Protein AF-0000000078142922 (afdb_homodimer)

Structure (mmCIF, N/CA/C/O backbone):
data_AF-0000000078142922-model_v1
#
loop_
_entity.id
_entity.type
_entity.pdbx_description
1 polymer 'Adp-ribosylation factor-like protein 2'
#
loop_
_atom_site.group_PDB
_atom_site.id
_atom_site.type_symbol
_atom_site.label_atom_id
_atom_site.label_alt_id
_atom_site.label_comp_id
_atom_site.label_asym_id
_atom_site.label_entity_id
_atom_site.label_seq_id
_ato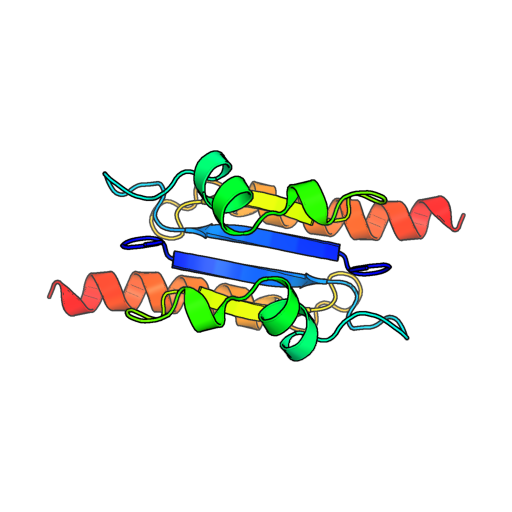m_site.pdbx_PDB_ins_code
_atom_site.Cartn_x
_atom_site.Cartn_y
_atom_site.Cartn_z
_atom_site.occupancy
_atom_site.B_iso_or_equiv
_atom_site.auth_seq_id
_atom_site.auth_comp_id
_atom_site.auth_asym_id
_atom_site.auth_atom_id
_atom_site.pdbx_PDB_model_num
ATOM 1 N N . ARG A 1 1 ? -10.93 4.707 14.461 1 36.47 1 ARG A N 1
ATOM 2 C CA . ARG A 1 1 ? -11.055 5.656 13.359 1 36.47 1 ARG A CA 1
ATOM 3 C C . ARG A 1 1 ? -9.703 5.895 12.695 1 36.47 1 ARG A C 1
ATOM 5 O O . ARG A 1 1 ? -8.703 6.164 13.375 1 36.47 1 ARG A O 1
ATOM 12 N N . LEU A 1 2 ? -9.312 5.273 11.586 1 46.19 2 LEU A N 1
ATOM 13 C CA . LEU A 1 2 ? -8 5.613 11.047 1 46.19 2 LEU A CA 1
ATOM 14 C C . LEU A 1 2 ? -7.879 7.121 10.828 1 46.19 2 LEU A C 1
ATOM 16 O O . LEU A 1 2 ? -7.988 7.602 9.695 1 46.19 2 LEU A O 1
ATOM 20 N N . SER A 1 3 ? -8.391 7.906 11.703 1 52.81 3 SER A N 1
ATOM 21 C CA . SER A 1 3 ? -8.188 9.352 11.688 1 52.81 3 SER A CA 1
ATOM 22 C C . SER A 1 3 ? -6.707 9.703 11.672 1 52.81 3 SER A C 1
ATOM 24 O O . SER A 1 3 ? -5.922 9.133 12.43 1 52.81 3 SER A O 1
ATOM 26 N N . GLY A 1 4 ? -6.352 10.102 10.445 1 62.03 4 GLY A N 1
ATOM 27 C CA . GLY A 1 4 ? -4.996 10.617 10.406 1 62.03 4 GLY A CA 1
ATOM 28 C C . GLY A 1 4 ? -4.031 9.711 9.656 1 62.03 4 GLY A C 1
ATOM 29 O O . GLY A 1 4 ? -2.812 9.867 9.773 1 62.03 4 GLY A O 1
ATOM 30 N N . ALA A 1 5 ? -4.684 8.586 9.234 1 71 5 ALA A N 1
ATOM 31 C CA . ALA A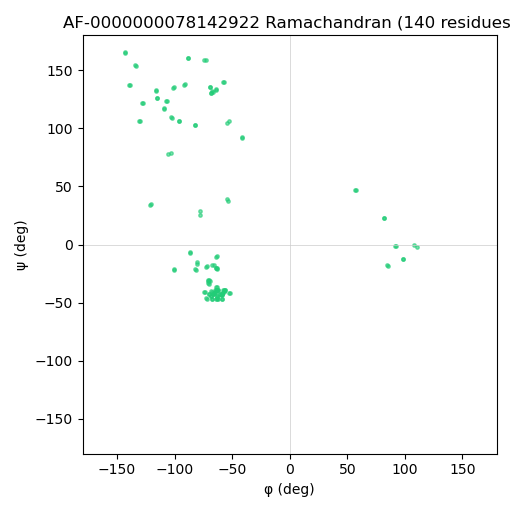 1 5 ? -3.734 7.766 8.492 1 71 5 ALA A CA 1
ATOM 32 C C . ALA A 1 5 ? -3.926 7.934 6.988 1 71 5 ALA A C 1
ATOM 34 O O . ALA A 1 5 ? -5.039 8.172 6.52 1 71 5 ALA A O 1
ATOM 35 N N . SER A 1 6 ? -2.98 8.078 6.273 1 86.12 6 SER A N 1
ATOM 36 C CA . SER A 1 6 ? -2.941 8.016 4.816 1 86.12 6 SER A CA 1
ATOM 37 C C . SER A 1 6 ? -2.363 6.691 4.332 1 86.12 6 SER A C 1
ATOM 39 O O . SER A 1 6 ? -1.188 6.398 4.559 1 86.12 6 SER A O 1
ATOM 41 N N . LEU A 1 7 ? -3.291 5.805 3.721 1 92.56 7 LEU A N 1
ATOM 42 C CA . LEU A 1 7 ? -2.898 4.441 3.387 1 92.56 7 LEU A CA 1
ATOM 43 C C . LEU A 1 7 ? -2.918 4.227 1.877 1 92.56 7 LEU A C 1
ATOM 45 O O . LEU A 1 7 ? -3.904 4.547 1.212 1 92.56 7 LEU A O 1
ATOM 49 N N . LEU A 1 8 ? -1.796 3.768 1.354 1 95 8 LEU A N 1
ATOM 50 C CA . LEU A 1 8 ? -1.76 3.264 -0.015 1 95 8 LEU A CA 1
ATOM 51 C C . LEU A 1 8 ? -1.652 1.743 -0.032 1 95 8 LEU A C 1
ATOM 53 O O . LEU A 1 8 ? -0.751 1.173 0.587 1 95 8 LEU A O 1
ATOM 57 N N . ILE A 1 9 ? -2.582 1.135 -0.679 1 95.12 9 ILE A N 1
ATOM 58 C CA . ILE A 1 9 ? -2.559 -0.317 -0.822 1 95.12 9 ILE A CA 1
ATOM 59 C C . ILE A 1 9 ? -2.244 -0.688 -2.27 1 95.12 9 ILE A C 1
ATOM 61 O O . ILE A 1 9 ? -2.967 -0.295 -3.189 1 95.12 9 ILE A O 1
ATOM 65 N N . LEU A 1 10 ? -1.128 -1.343 -2.438 1 95.88 10 LEU A N 1
ATOM 66 C CA . LEU A 1 10 ? -0.763 -1.886 -3.74 1 95.88 10 LEU A CA 1
ATOM 67 C C . LEU A 1 10 ? -1.164 -3.354 -3.85 1 95.88 10 LEU A C 1
ATOM 69 O O . LEU A 1 10 ? -0.599 -4.207 -3.166 1 95.88 10 LEU A O 1
ATOM 73 N N . ALA A 1 11 ? -2.199 -3.576 -4.609 1 94.38 11 ALA A N 1
ATOM 74 C CA . ALA A 1 11 ? -2.604 -4.941 -4.93 1 94.38 11 ALA A CA 1
ATOM 75 C C . ALA A 1 11 ? -1.772 -5.5 -6.082 1 94.38 11 ALA A C 1
ATOM 77 O O . ALA A 1 11 ? -2.051 -5.223 -7.25 1 94.38 11 ALA A O 1
ATOM 78 N N . ASN A 1 12 ? -0.806 -6.359 -5.664 1 91.81 12 ASN A N 1
ATOM 79 C CA . ASN A 1 12 ? 0.178 -6.84 -6.625 1 91.81 12 ASN A CA 1
ATOM 80 C C . ASN A 1 12 ? -0.302 -8.102 -7.336 1 91.81 12 ASN A C 1
ATOM 82 O O . ASN A 1 12 ? -1.332 -8.672 -6.969 1 91.81 12 ASN A O 1
ATOM 86 N N . LYS A 1 13 ? 0.23 -8.445 -8.453 1 89.81 13 LYS A N 1
ATOM 87 C CA . LYS A 1 13 ? 0.029 -9.656 -9.242 1 89.81 13 LYS A CA 1
ATOM 88 C C . LYS A 1 13 ? -1.227 -9.555 -10.102 1 89.81 13 LYS A C 1
ATOM 90 O O . LYS A 1 13 ? -1.825 -10.57 -10.461 1 89.81 13 LYS A O 1
ATOM 95 N N . GLN A 1 14 ? -1.592 -8.305 -10.344 1 92 14 GLN A N 1
ATOM 96 C CA . GLN A 1 14 ? -2.799 -8.109 -11.141 1 92 14 GLN A CA 1
ATOM 97 C C . GLN A 1 14 ? -2.625 -8.664 -12.555 1 92 14 GLN A C 1
ATOM 99 O O . GLN A 1 14 ? -3.6 -8.812 -13.289 1 92 14 GLN A O 1
ATOM 104 N N . ASP A 1 15 ? -1.403 -9.023 -12.891 1 89.38 15 ASP A N 1
ATOM 105 C CA . ASP A 1 15 ? -1.111 -9.625 -14.188 1 89.38 15 ASP A CA 1
ATOM 106 C C . ASP A 1 15 ? -1.458 -11.109 -14.188 1 89.38 15 ASP A C 1
ATOM 108 O O . ASP A 1 15 ? -1.525 -11.734 -15.25 1 89.38 15 ASP A O 1
ATOM 112 N N . ILE A 1 16 ? -1.624 -11.68 -13.016 1 86.44 16 ILE A N 1
ATOM 113 C CA . ILE A 1 16 ? -1.899 -13.102 -12.867 1 86.44 16 ILE A CA 1
ATOM 114 C C . ILE A 1 16 ? -3.408 -13.336 -12.859 1 86.44 16 ILE A C 1
ATOM 116 O O . ILE A 1 16 ? -4.152 -12.609 -12.203 1 86.44 16 ILE A O 1
ATOM 120 N N . LYS A 1 17 ? -3.732 -14.383 -13.562 1 87.56 17 LYS A N 1
ATOM 121 C CA . LYS A 1 17 ? -5.145 -14.75 -13.586 1 87.56 17 LYS A CA 1
ATOM 122 C C . LYS A 1 17 ? -5.609 -15.227 -12.211 1 87.56 17 LYS A C 1
ATOM 124 O O . LYS A 1 17 ? -4.926 -16.016 -11.562 1 87.56 17 LYS A O 1
ATOM 129 N N . GLY A 1 18 ? -6.754 -14.672 -11.797 1 85 18 GLY A N 1
ATOM 130 C CA . GLY A 1 18 ? -7.312 -15.133 -10.539 1 85 18 GLY A CA 1
ATOM 131 C C . GLY A 1 18 ? -6.98 -14.219 -9.375 1 85 18 GLY A C 1
ATOM 132 O O . GLY A 1 18 ? -7.465 -14.422 -8.258 1 85 18 GLY A O 1
ATOM 133 N N . ALA A 1 19 ? -6.062 -13.328 -9.602 1 86.69 19 ALA A N 1
ATOM 134 C CA . ALA A 1 19 ? -5.754 -12.367 -8.547 1 86.69 19 ALA A CA 1
ATOM 135 C C . ALA A 1 19 ? -6.996 -11.578 -8.141 1 86.69 19 ALA A C 1
ATOM 137 O O . ALA A 1 19 ? -7.812 -11.211 -8.984 1 86.69 19 ALA A O 1
ATOM 138 N N . LEU A 1 20 ? -7.152 -11.336 -6.805 1 87.56 20 LEU A N 1
ATOM 139 C CA . LEU A 1 20 ? -8.25 -10.492 -6.344 1 87.56 20 LEU A CA 1
ATOM 140 C C . LEU A 1 20 ? -8.102 -9.062 -6.867 1 87.56 20 LEU A C 1
ATOM 142 O O . LEU A 1 20 ? -7.012 -8.484 -6.801 1 87.56 20 LEU A O 1
ATOM 146 N N . THR A 1 21 ? -9.188 -8.562 -7.367 1 91.5 21 THR A N 1
ATOM 147 C CA . THR A 1 21 ? -9.18 -7.203 -7.891 1 91.5 21 THR A CA 1
ATOM 148 C C . THR A 1 21 ? -9.125 -6.188 -6.754 1 91.5 21 THR A C 1
ATOM 150 O O . THR A 1 21 ? -9.445 -6.512 -5.609 1 91.5 21 THR A O 1
ATOM 153 N N . PRO A 1 22 ? -8.672 -4.969 -7.129 1 92.94 22 PRO A N 1
ATOM 154 C CA . PRO A 1 22 ? -8.695 -3.918 -6.105 1 92.94 22 PRO A CA 1
ATOM 155 C C . PRO A 1 22 ? -10.062 -3.76 -5.453 1 92.94 22 PRO A C 1
ATOM 157 O O . PRO A 1 22 ? -10.156 -3.547 -4.238 1 92.94 22 PRO A O 1
ATOM 160 N N . GLU A 1 23 ? -11.117 -3.807 -6.219 1 92.62 23 GLU A N 1
ATOM 161 C CA . GLU A 1 23 ? -12.469 -3.668 -5.688 1 92.62 23 GLU A CA 1
ATOM 162 C C . GLU A 1 23 ? -12.789 -4.773 -4.684 1 92.62 23 GLU A C 1
ATOM 164 O O . GLU A 1 23 ? -13.383 -4.52 -3.633 1 92.62 23 GLU A O 1
ATOM 169 N N . GLU A 1 24 ? -12.414 -6.02 -4.957 1 90.44 24 GLU A N 1
ATOM 170 C CA . GLU A 1 24 ? -12.617 -7.164 -4.07 1 90.44 24 GLU A CA 1
ATOM 171 C C . GLU A 1 24 ? -11.812 -7.012 -2.783 1 90.44 24 GLU A C 1
ATOM 173 O O . GLU A 1 24 ? -12.312 -7.316 -1.696 1 90.44 24 GLU A O 1
ATOM 178 N N . ILE A 1 25 ? -10.602 -6.543 -2.932 1 90.38 25 ILE A N 1
ATOM 179 C CA . ILE A 1 25 ? -9.727 -6.359 -1.78 1 90.38 25 ILE A CA 1
ATOM 180 C C . ILE A 1 25 ? -10.289 -5.273 -0.868 1 90.38 25 ILE A C 1
ATOM 182 O O . ILE A 1 25 ? -10.289 -5.422 0.357 1 90.38 25 ILE A O 1
ATOM 186 N N . ALA A 1 26 ? -10.789 -4.16 -1.46 1 89.5 26 ALA A N 1
ATOM 187 C CA . ALA A 1 26 ? -11.391 -3.084 -0.678 1 89.5 26 ALA A CA 1
ATOM 188 C C . ALA A 1 26 ? -12.562 -3.604 0.156 1 89.5 26 ALA A C 1
ATOM 190 O O . ALA A 1 26 ? -12.75 -3.184 1.3 1 89.5 26 ALA A O 1
ATOM 191 N N . LYS A 1 27 ? -13.297 -4.465 -0.439 1 89.12 27 LYS A N 1
ATOM 192 C CA . LYS A 1 27 ? -14.445 -5.047 0.258 1 89.12 27 LYS A CA 1
ATOM 193 C C . LYS A 1 27 ? -13.992 -5.945 1.404 1 89.12 27 LYS A C 1
ATOM 195 O O . LYS A 1 27 ? -14.523 -5.859 2.514 1 89.12 27 LYS A O 1
ATOM 200 N N . VAL A 1 28 ? -12.969 -6.777 1.111 1 86.19 28 VAL A N 1
ATOM 201 C CA . VAL A 1 28 ? -12.453 -7.727 2.096 1 86.19 28 VAL A CA 1
ATOM 202 C C . VAL A 1 28 ? -11.867 -6.973 3.285 1 86.19 28 VAL A C 1
ATOM 204 O O . VAL A 1 28 ? -12.078 -7.359 4.438 1 86.19 28 VAL A O 1
ATOM 207 N N . LEU A 1 29 ? -11.227 -5.922 3.018 1 86.88 29 LEU A N 1
ATOM 208 C CA . LEU A 1 29 ? -10.57 -5.148 4.07 1 86.88 29 LEU A CA 1
ATOM 209 C C . LEU A 1 29 ? -11.539 -4.148 4.691 1 86.88 29 LEU A C 1
ATOM 211 O O . LEU A 1 29 ? -11.195 -3.471 5.664 1 86.88 29 LEU A O 1
ATOM 215 N N . ASN A 1 30 ? -12.664 -4.059 4.129 1 87.38 30 ASN A N 1
ATOM 216 C CA . ASN A 1 30 ? -13.688 -3.139 4.613 1 87.38 30 ASN A CA 1
ATOM 217 C C . ASN A 1 30 ? -13.18 -1.701 4.652 1 87.38 30 ASN A C 1
ATOM 219 O O . ASN A 1 30 ? -13.352 -1.004 5.652 1 87.38 30 ASN A O 1
ATOM 223 N N . LEU A 1 31 ? -12.562 -1.306 3.59 1 85.75 31 LEU A N 1
ATOM 224 C CA . LEU A 1 31 ? -11.93 0.009 3.545 1 85.75 31 LEU A CA 1
ATOM 225 C C . LEU A 1 31 ? -12.977 1.114 3.51 1 85.75 31 LEU A C 1
ATOM 227 O O . LEU A 1 31 ? -12.734 2.225 3.984 1 85.75 31 LEU A O 1
ATOM 231 N N . GLU A 1 32 ? -14.07 0.84 2.947 1 80.06 32 GLU A N 1
ATOM 232 C CA . GLU A 1 32 ? -15.141 1.831 2.863 1 80.06 32 GLU A CA 1
ATOM 233 C C . GLU A 1 32 ? -15.656 2.205 4.25 1 80.06 32 GLU A C 1
ATOM 235 O O . GLU A 1 32 ? -16.188 3.295 4.441 1 80.06 32 GLU A O 1
ATOM 240 N N . ALA A 1 33 ? -15.375 1.328 5.102 1 76 33 ALA A N 1
ATOM 241 C CA . ALA A 1 33 ? -15.828 1.583 6.465 1 76 33 ALA A CA 1
ATOM 242 C C . ALA A 1 33 ? -14.875 2.521 7.195 1 76 33 ALA A C 1
ATOM 244 O O . ALA A 1 33 ? -15.234 3.109 8.219 1 76 33 ALA A O 1
ATOM 245 N N . MET A 1 34 ? -13.695 2.549 6.703 1 69.81 34 MET A N 1
ATOM 246 C CA . MET A 1 34 ? -12.695 3.416 7.312 1 69.81 34 MET A CA 1
ATOM 247 C C . MET A 1 34 ? -12.984 4.883 7.012 1 69.81 34 MET A C 1
ATOM 249 O O . MET A 1 34 ? -12.562 5.77 7.754 1 69.81 34 MET A O 1
ATOM 253 N N . ASP A 1 35 ? -13.828 5.188 5.945 1 58.22 35 ASP A N 1
ATOM 254 C CA . ASP A 1 35 ? -13.82 6.383 5.105 1 58.22 35 ASP A CA 1
ATOM 255 C C . ASP A 1 35 ? -14.477 7.559 5.82 1 58.22 35 ASP A C 1
ATOM 257 O O . ASP A 1 35 ? -14.586 8.648 5.258 1 58.22 35 ASP A O 1
ATOM 261 N N . LYS A 1 36 ? -14.711 7.961 6.953 1 57.25 36 LYS A N 1
ATOM 262 C CA . LYS A 1 36 ? -15.312 9.273 6.727 1 57.25 36 LYS A CA 1
ATOM 263 C C . LYS A 1 36 ? -14.336 10.211 6.031 1 57.25 36 LYS A C 1
ATOM 265 O O . LYS A 1 36 ? -14.719 10.953 5.125 1 57.25 36 LYS A O 1
ATOM 270 N N . THR A 1 37 ? -13.102 10.281 6.48 1 60.62 37 THR A N 1
ATOM 271 C CA . THR A 1 37 ? -12.102 11.148 5.871 1 60.62 37 THR A CA 1
ATOM 272 C C . THR A 1 37 ? -11.141 10.336 5.004 1 60.62 37 THR A C 1
ATOM 274 O O . THR A 1 37 ? -10.492 9.406 5.492 1 60.62 37 THR A O 1
ATOM 277 N N . ARG A 1 38 ? -11.602 9.977 3.752 1 61.31 38 ARG A N 1
ATOM 278 C CA . ARG A 1 38 ? -10.984 9.109 2.752 1 61.31 38 ARG A CA 1
ATOM 279 C C . ARG A 1 38 ? -9.484 9.375 2.654 1 61.31 38 ARG A C 1
ATOM 281 O O . ARG A 1 38 ? -9.055 10.305 1.977 1 61.31 38 ARG A O 1
ATOM 288 N N . HIS A 1 39 ? -8.688 8.625 3.438 1 79.81 39 HIS A N 1
ATOM 289 C CA . HIS A 1 39 ? -7.246 8.805 3.35 1 79.81 39 HIS A CA 1
ATOM 290 C C . HIS A 1 39 ? -6.551 7.504 2.961 1 79.81 39 HIS A C 1
ATOM 292 O O . HIS A 1 39 ? -5.512 7.16 3.521 1 79.81 39 HIS A O 1
ATOM 298 N N . TRP A 1 40 ? -7.367 6.789 2.111 1 88.5 40 TRP A N 1
ATOM 299 C CA . TRP A 1 40 ? -6.723 5.594 1.582 1 88.5 40 TRP A CA 1
ATOM 300 C C . TRP A 1 40 ? -6.945 5.477 0.077 1 88.5 40 TRP A C 1
ATOM 302 O O . TRP A 1 40 ? -7.875 6.074 -0.469 1 88.5 40 TRP A O 1
ATOM 312 N N . GLN A 1 41 ? -6.008 4.789 -0.58 1 92.31 41 GLN A N 1
ATOM 313 C CA . GLN A 1 41 ? -6.078 4.453 -1.998 1 92.31 41 GLN A CA 1
ATOM 314 C C . GLN A 1 41 ? -5.598 3.029 -2.254 1 92.31 41 GLN A C 1
ATOM 316 O O . GLN A 1 41 ? -4.594 2.596 -1.684 1 92.31 41 GLN A O 1
ATOM 321 N N . ILE A 1 42 ? -6.363 2.369 -3.104 1 94.19 42 ILE A N 1
ATOM 322 C CA . ILE A 1 42 ? -5.906 1.053 -3.537 1 94.19 42 ILE A CA 1
ATOM 323 C C . ILE A 1 42 ? -5.637 1.07 -5.039 1 94.19 42 ILE A C 1
ATOM 325 O O . ILE A 1 42 ? -6.422 1.617 -5.812 1 94.19 42 ILE A O 1
ATOM 329 N N . VAL A 1 43 ? -4.508 0.559 -5.398 1 95.62 43 VAL A N 1
ATOM 330 C CA . VAL A 1 43 ? -4.102 0.509 -6.801 1 95.62 43 VAL A CA 1
ATOM 331 C C . VAL A 1 43 ? -3.705 -0.918 -7.172 1 95.62 43 VAL A C 1
ATOM 333 O O . VAL A 1 43 ? -2.891 -1.541 -6.488 1 95.62 43 VAL A O 1
ATOM 336 N N . GLY A 1 44 ? -4.387 -1.432 -8.164 1 95.25 44 GLY A N 1
ATOM 337 C CA . GLY A 1 44 ? -3.9 -2.676 -8.742 1 95.25 44 GLY A CA 1
ATOM 338 C C . GLY A 1 44 ? -2.594 -2.514 -9.492 1 95.25 44 GLY A C 1
ATOM 339 O O . GLY A 1 44 ? -2.447 -1.596 -10.305 1 95.25 44 GLY A O 1
ATOM 340 N N . CYS A 1 45 ? -1.633 -3.412 -9.172 1 94.94 45 CYS A N 1
ATOM 341 C CA . CYS A 1 45 ? -0.345 -3.291 -9.844 1 94.94 45 CYS A CA 1
ATOM 342 C C . CYS A 1 45 ? 0.252 -4.664 -10.133 1 94.94 45 CYS A C 1
ATOM 344 O O . CYS A 1 45 ? -0.27 -5.68 -9.672 1 94.94 45 CYS A O 1
ATOM 346 N N . SER A 1 46 ? 1.249 -4.613 -11 1 93.12 46 SER A N 1
ATOM 347 C CA . SER A 1 46 ? 2.113 -5.762 -11.25 1 93.12 46 SER A CA 1
ATOM 348 C C . SER A 1 46 ? 3.586 -5.371 -11.188 1 93.12 46 SER A C 1
ATOM 350 O O . SER A 1 46 ? 4.09 -4.668 -12.062 1 93.12 46 SER A O 1
ATOM 352 N N . ALA A 1 47 ? 4.219 -5.754 -10.172 1 89.94 47 ALA A N 1
ATOM 353 C CA . ALA A 1 47 ? 5.652 -5.488 -10.047 1 89.94 47 ALA A CA 1
ATOM 354 C C . ALA A 1 47 ? 6.438 -6.188 -11.148 1 89.94 47 ALA A C 1
ATOM 356 O O . ALA A 1 47 ? 7.562 -5.793 -11.461 1 89.94 47 ALA A O 1
ATOM 357 N N . TYR A 1 48 ? 5.777 -7.227 -11.695 1 88.75 48 TYR A N 1
ATOM 358 C CA . TYR A 1 48 ? 6.406 -7.965 -12.789 1 88.75 48 TYR A CA 1
ATOM 359 C C . TYR A 1 48 ? 6.387 -7.156 -14.078 1 88.75 48 TYR A C 1
ATOM 361 O O . TYR A 1 48 ? 7.41 -7.031 -14.75 1 88.75 48 TYR A O 1
ATOM 369 N N . THR A 1 49 ? 5.324 -6.453 -14.43 1 92.06 49 THR A N 1
ATOM 370 C CA . THR A 1 49 ? 5.184 -5.688 -15.664 1 92.06 49 THR A CA 1
ATOM 371 C C . THR A 1 49 ? 5.434 -4.203 -15.406 1 92.06 49 THR A C 1
ATOM 373 O O . THR A 1 49 ? 5.672 -3.439 -16.344 1 92.06 49 THR A O 1
ATOM 376 N N . GLY A 1 50 ? 5.285 -3.801 -14.141 1 89.81 50 GLY A N 1
ATOM 377 C CA . GLY A 1 50 ? 5.438 -2.398 -13.797 1 89.81 50 GLY A CA 1
ATOM 378 C C . GLY A 1 50 ? 4.137 -1.623 -13.836 1 89.81 50 GLY A C 1
ATOM 379 O O . GLY A 1 50 ? 4.105 -0.43 -13.531 1 89.81 50 GLY A O 1
ATOM 380 N N . GLU A 1 51 ? 3.146 -2.297 -14.172 1 92.62 51 GLU A N 1
ATOM 381 C CA . GLU A 1 51 ? 1.853 -1.632 -14.289 1 92.62 51 GLU A CA 1
ATOM 382 C C . GLU A 1 51 ? 1.319 -1.21 -12.93 1 92.62 51 GLU A C 1
ATOM 384 O O . GLU A 1 51 ? 1.412 -1.967 -11.961 1 92.62 51 GLU A O 1
ATOM 389 N N . GLY A 1 52 ? 0.795 0.048 -12.875 1 94.62 52 GLY A N 1
ATOM 390 C CA . GLY A 1 52 ? 0.064 0.514 -11.711 1 94.62 52 GLY A CA 1
ATOM 391 C C . GLY A 1 52 ? 0.965 1.067 -10.625 1 94.62 52 GLY A C 1
ATOM 392 O O . GLY A 1 52 ? 0.502 1.776 -9.727 1 94.62 52 GLY A O 1
ATOM 393 N N . LEU A 1 53 ? 2.271 0.756 -10.617 1 91.56 53 LEU A N 1
ATOM 394 C CA . LEU A 1 53 ? 3.188 1.176 -9.562 1 91.56 53 LEU A CA 1
ATOM 395 C C . LEU A 1 53 ? 3.354 2.691 -9.562 1 91.56 53 LEU A C 1
ATOM 397 O O . LEU A 1 53 ? 3.311 3.322 -8.5 1 91.56 53 LEU A O 1
ATOM 401 N N . LEU A 1 54 ? 3.467 3.197 -10.75 1 92.06 54 LEU A N 1
ATOM 402 C CA . LEU A 1 54 ? 3.627 4.641 -10.875 1 92.06 54 LEU A CA 1
ATOM 403 C C . LEU A 1 54 ? 2.381 5.371 -10.383 1 92.06 54 LEU A C 1
ATOM 405 O O . LEU A 1 54 ? 2.482 6.418 -9.742 1 92.06 54 LEU A O 1
ATOM 409 N N . GLU A 1 55 ? 1.287 4.863 -10.664 1 94.75 55 GLU A N 1
ATOM 410 C CA . GLU A 1 55 ? 0.032 5.445 -10.203 1 94.75 55 GLU A CA 1
ATOM 411 C C . GLU A 1 55 ? -0.017 5.516 -8.68 1 94.75 55 GLU A C 1
ATOM 413 O O . GLU A 1 55 ? -0.394 6.543 -8.109 1 94.75 55 GLU A O 1
ATOM 418 N N . GLY A 1 56 ? 0.338 4.465 -7.988 1 93.81 56 GLY A N 1
ATOM 419 C CA . GLY A 1 56 ? 0.405 4.469 -6.535 1 93.81 56 GLY A CA 1
ATOM 420 C C . GLY A 1 56 ? 1.336 5.531 -5.984 1 93.81 56 GLY A C 1
ATOM 421 O O . GLY A 1 56 ? 0.979 6.254 -5.051 1 93.81 56 GLY A O 1
ATOM 422 N N . PHE A 1 57 ? 2.424 5.676 -6.645 1 89.12 57 PHE A N 1
ATOM 423 C CA . PHE A 1 57 ? 3.398 6.664 -6.195 1 89.12 57 PHE A CA 1
ATOM 424 C C . PHE A 1 57 ? 2.877 8.078 -6.422 1 89.12 57 PHE A C 1
ATOM 426 O O . PHE A 1 57 ? 3.1 8.969 -5.594 1 89.12 57 PHE A O 1
ATOM 433 N N . ASP A 1 58 ? 2.312 8.234 -7.531 1 92.88 58 ASP A N 1
ATOM 434 C CA . ASP A 1 58 ? 1.721 9.539 -7.82 1 92.88 58 ASP A CA 1
ATOM 435 C C . ASP A 1 58 ? 0.708 9.93 -6.75 1 92.88 58 ASP A C 1
ATOM 437 O O . ASP A 1 58 ? 0.652 11.094 -6.336 1 92.88 58 ASP A O 1
ATOM 441 N N . TRP A 1 59 ? -0.006 9.016 -6.324 1 93.19 59 TRP A N 1
ATOM 442 C CA . TRP A 1 59 ? -0.998 9.289 -5.289 1 93.19 59 TRP A CA 1
ATOM 443 C C . TRP A 1 59 ? -0.326 9.758 -4 1 93.19 59 TRP A C 1
ATOM 445 O O . TRP A 1 59 ? -0.781 10.711 -3.365 1 93.19 59 TRP A O 1
ATOM 455 N N . LEU A 1 60 ? 0.764 9.062 -3.602 1 90.25 60 LEU A N 1
ATOM 456 C CA . LEU A 1 60 ? 1.484 9.438 -2.389 1 90.25 60 LEU A CA 1
ATOM 457 C C . LEU A 1 60 ? 1.999 10.867 -2.479 1 90.25 60 LEU A C 1
ATOM 459 O O . LEU A 1 60 ? 1.911 11.625 -1.511 1 90.25 60 LEU A O 1
ATOM 463 N N . VAL A 1 61 ? 2.508 11.156 -3.623 1 87.88 61 VAL A N 1
ATOM 464 C CA . VAL A 1 61 ? 3.059 12.492 -3.848 1 87.88 61 VAL A CA 1
ATOM 465 C C . VAL A 1 61 ? 1.948 13.539 -3.742 1 87.88 61 VAL A C 1
ATOM 467 O O . VAL A 1 61 ? 2.129 14.586 -3.119 1 87.88 61 VAL A O 1
ATOM 470 N N . GLN A 1 62 ? 0.883 13.266 -4.375 1 90.81 62 GLN A N 1
ATOM 471 C CA . GLN A 1 62 ? -0.241 14.195 -4.332 1 90.81 62 GLN A CA 1
ATOM 472 C C . GLN A 1 62 ? -0.771 14.352 -2.91 1 90.81 62 GLN A C 1
ATOM 474 O O . GLN A 1 62 ? -1.171 15.453 -2.51 1 90.81 62 GLN A O 1
ATOM 479 N N . ASP A 1 63 ? -0.809 13.273 -2.201 1 86.94 63 ASP A N 1
ATOM 480 C CA . ASP A 1 63 ? -1.247 13.305 -0.809 1 86.94 63 ASP A CA 1
ATOM 481 C C . ASP A 1 63 ? -0.372 14.242 0.018 1 86.94 63 ASP A C 1
ATOM 483 O O . ASP A 1 63 ? -0.88 15.016 0.834 1 86.94 63 ASP A O 1
ATOM 487 N N . VAL A 1 64 ? 0.898 14.234 -0.149 1 84.38 64 VAL A N 1
ATOM 488 C CA . VAL A 1 64 ? 1.85 15.102 0.54 1 84.38 64 VAL A CA 1
ATOM 489 C C . VAL A 1 64 ? 1.654 16.547 0.086 1 84.38 64 VAL A C 1
ATOM 491 O O . VAL A 1 64 ? 1.607 17.453 0.911 1 84.38 64 VAL A O 1
ATOM 494 N N . ALA A 1 65 ? 1.561 16.656 -1.235 1 85 65 ALA A N 1
ATOM 495 C CA . ALA A 1 65 ? 1.401 17.984 -1.805 1 85 65 ALA A CA 1
ATOM 496 C C . ALA A 1 65 ? 0.143 18.656 -1.271 1 85 65 ALA A C 1
ATOM 498 O O . ALA A 1 65 ? 0.161 19.859 -0.946 1 85 65 ALA A O 1
ATOM 499 N N . SER A 1 66 ? -0.87 17.906 -1.215 1 83.69 66 SER A N 1
ATOM 500 C CA . SER A 1 66 ? -2.145 18.438 -0.752 1 83.69 66 SER A CA 1
ATOM 501 C C . SER A 1 66 ? -2.057 18.891 0.701 1 83.69 66 SER A C 1
ATOM 503 O O . SER A 1 66 ? -2.686 19.875 1.086 1 83.69 66 SER A O 1
ATOM 505 N N . ARG A 1 67 ? -1.388 18.25 1.444 1 76.88 67 ARG A N 1
ATOM 506 C CA 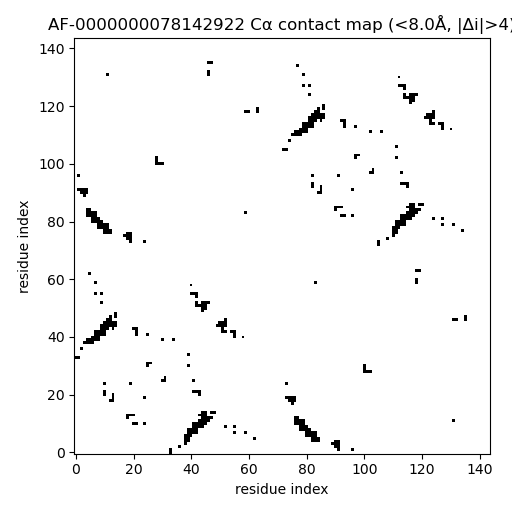. ARG A 1 67 ? -1.186 18.609 2.846 1 76.88 67 ARG A CA 1
ATOM 507 C C . ARG A 1 67 ? -0.367 19.891 2.977 1 76.88 67 ARG A C 1
ATOM 509 O O . ARG A 1 67 ? -0.631 20.703 3.854 1 76.88 67 ARG A O 1
ATOM 516 N N . ILE A 1 68 ? 0.674 19.953 2.07 1 75.44 68 ILE A N 1
ATOM 517 C CA . ILE A 1 68 ? 1.554 21.109 2.119 1 75.44 68 ILE A CA 1
ATOM 518 C C . ILE A 1 68 ? 0.817 22.344 1.59 1 75.44 68 ILE A C 1
ATOM 520 O O . ILE A 1 68 ? 0.951 23.438 2.139 1 75.44 68 ILE A O 1
ATOM 524 N N . TYR A 1 69 ? 0.187 22.125 0.472 1 71.19 69 TYR A N 1
ATOM 525 C CA . TYR A 1 69 ? -0.459 23.266 -0.162 1 71.19 69 TYR A CA 1
ATOM 526 C C . TYR A 1 69 ? -1.684 23.703 0.63 1 71.19 69 TYR A C 1
ATOM 528 O O . TYR A 1 69 ? -2.074 24.875 0.58 1 71.19 69 TYR A O 1
ATOM 536 N N . VAL A 1 70 ? -2.314 22.75 1.224 1 59.72 70 VAL A N 1
ATOM 537 C CA . VAL A 1 70 ? -3.438 23.203 2.043 1 59.72 70 VAL A CA 1
ATOM 538 C C . VAL A 1 70 ? -2.92 23.969 3.256 1 59.72 70 VAL A C 1
ATOM 540 O O . VAL A 1 70 ? -3.604 24.859 3.773 1 59.72 70 VAL A O 1
ATOM 543 N N . LEU A 1 71 ? -1.799 23.656 3.771 1 50.56 71 LEU A N 1
ATOM 544 C CA . LEU A 1 71 ? -1.242 24.438 4.863 1 50.56 71 LEU A CA 1
ATOM 545 C C . LEU A 1 7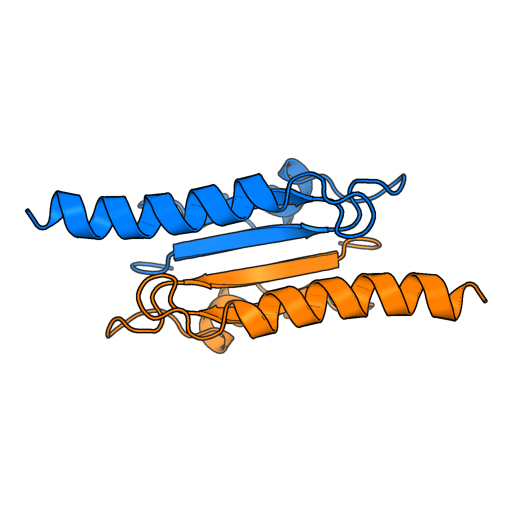1 ? -0.853 25.828 4.383 1 50.56 71 LEU A C 1
ATOM 547 O O . LEU A 1 71 ? -0.773 26.781 5.176 1 50.56 71 LEU A O 1
ATOM 551 N N . ASP A 1 72 ? -0.709 26.047 3.057 1 43.16 72 ASP A N 1
ATOM 552 C CA . ASP A 1 72 ? -0.539 27.453 2.686 1 43.16 72 ASP A CA 1
ATOM 553 C C . ASP A 1 72 ? -1.889 28.125 2.471 1 43.16 72 ASP A C 1
ATOM 555 O O . ASP A 1 72 ? -2.807 27.531 1.905 1 43.16 72 ASP A O 1
ATOM 559 N N . ARG B 1 1 ? -10.938 -15.695 0.95 1 36.16 1 ARG B N 1
ATOM 560 C CA . ARG B 1 1 ? -9.531 -16 1.174 1 36.16 1 ARG B CA 1
ATOM 561 C C . ARG B 1 1 ? -8.633 -15.18 0.26 1 36.16 1 ARG B C 1
ATOM 563 O O . ARG B 1 1 ? -8.875 -15.102 -0.947 1 36.16 1 ARG B O 1
ATOM 570 N N . LEU B 1 2 ? -8 -14.078 0.661 1 45.78 2 LEU B N 1
ATOM 571 C CA . LEU B 1 2 ? -7.156 -13.406 -0.321 1 45.78 2 LEU B CA 1
ATOM 572 C C . LEU B 1 2 ? -6.152 -14.375 -0.927 1 45.78 2 LEU B C 1
ATOM 574 O O . LEU B 1 2 ? -4.98 -14.383 -0.539 1 45.78 2 LEU B O 1
ATOM 578 N N . SER B 1 3 ? -6.508 -15.586 -1.163 1 52.78 3 SER B N 1
ATOM 579 C CA . SER B 1 3 ? -5.68 -16.531 -1.898 1 52.78 3 SER B CA 1
ATOM 580 C C . SER B 1 3 ? -5.238 -15.961 -3.24 1 52.78 3 SER B C 1
ATOM 582 O O . SER B 1 3 ? -6.043 -15.375 -3.967 1 52.78 3 SER B O 1
ATOM 584 N N . GLY B 1 4 ? -3.939 -15.617 -3.213 1 62 4 GLY B N 1
ATOM 585 C CA . GLY B 1 4 ? -3.41 -15.227 -4.512 1 62 4 GLY B CA 1
ATOM 586 C C . GLY B 1 4 ? -3.141 -13.742 -4.625 1 62 4 GLY B C 1
ATOM 587 O O . GLY B 1 4 ? -2.959 -13.219 -5.727 1 62 4 GLY B O 1
ATOM 588 N N . ALA B 1 5 ? -3.482 -13.102 -3.461 1 71.31 5 ALA B N 1
ATOM 589 C CA . ALA B 1 5 ? -3.172 -11.68 -3.604 1 71.31 5 ALA B CA 1
ATOM 590 C C . ALA B 1 5 ? -1.865 -11.336 -2.896 1 71.31 5 ALA B C 1
ATOM 592 O O . ALA B 1 5 ? -1.523 -11.938 -1.878 1 71.31 5 ALA B O 1
ATOM 593 N N . SER B 1 6 ? -1.047 -10.648 -3.436 1 86.19 6 SER B N 1
ATOM 594 C CA .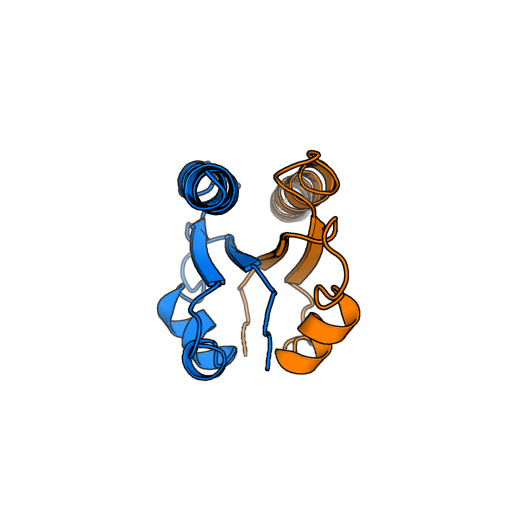 SER B 1 6 ? 0.133 -10.023 -2.848 1 86.19 6 SER B CA 1
ATOM 595 C C . SER B 1 6 ? -0.095 -8.539 -2.6 1 86.19 6 SER B C 1
ATOM 597 O O . SER B 1 6 ? -0.259 -7.762 -3.545 1 86.19 6 SER B O 1
ATOM 599 N N . LEU B 1 7 ? -0.218 -8.148 -1.244 1 92.5 7 LEU B N 1
ATOM 600 C CA . LEU B 1 7 ? -0.626 -6.793 -0.893 1 92.5 7 LEU B CA 1
ATOM 601 C C . LEU B 1 7 ? 0.493 -6.062 -0.159 1 92.5 7 LEU B C 1
ATOM 603 O O . LEU B 1 7 ? 1.062 -6.59 0.799 1 92.5 7 LEU B O 1
ATOM 607 N N . LEU B 1 8 ? 0.844 -4.906 -0.675 1 95.06 8 LEU B N 1
ATOM 608 C CA . LEU B 1 8 ? 1.7 -3.984 0.064 1 95.06 8 LEU B CA 1
ATOM 609 C C . LEU B 1 8 ? 0.901 -2.789 0.571 1 95.06 8 LEU B C 1
ATOM 611 O O . LEU B 1 8 ? 0.228 -2.111 -0.208 1 95.06 8 LEU B O 1
ATOM 615 N N . ILE B 1 9 ? 0.958 -2.602 1.847 1 95.12 9 ILE B N 1
ATOM 616 C CA . ILE B 1 9 ? 0.285 -1.455 2.449 1 95.12 9 ILE B CA 1
ATOM 617 C C . ILE B 1 9 ? 1.322 -0.448 2.939 1 95.12 9 ILE B C 1
ATOM 619 O O . ILE B 1 9 ? 2.174 -0.778 3.768 1 95.12 9 ILE B O 1
ATOM 623 N N . LEU B 1 10 ? 1.271 0.709 2.352 1 95.94 10 LEU B N 1
ATOM 624 C CA . LEU B 1 10 ?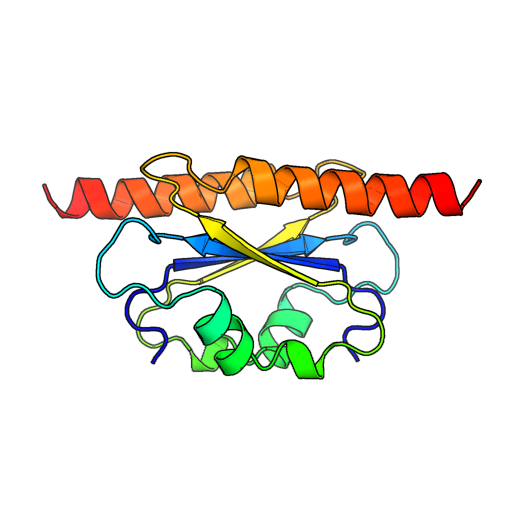 2.102 1.817 2.809 1 95.94 10 LEU B CA 1
ATOM 625 C C . LEU B 1 10 ? 1.324 2.727 3.754 1 95.94 10 LEU B C 1
ATOM 627 O O . LEU B 1 10 ? 0.379 3.4 3.336 1 95.94 10 LEU B O 1
ATOM 631 N N . ALA B 1 11 ? 1.669 2.617 5.004 1 94.5 11 ALA B N 1
ATOM 632 C CA . ALA B 1 11 ? 1.125 3.537 6 1 94.5 11 ALA B CA 1
ATOM 633 C C . ALA B 1 11 ? 1.898 4.852 6.012 1 94.5 11 ALA B C 1
ATOM 635 O O . ALA B 1 11 ? 2.965 4.945 6.625 1 94.5 11 ALA B O 1
ATOM 636 N N . ASN B 1 12 ? 1.239 5.855 5.375 1 91.94 12 ASN B N 1
ATOM 637 C CA . ASN B 1 12 ? 1.921 7.129 5.156 1 91.94 12 ASN B CA 1
ATOM 638 C C . ASN B 1 12 ? 1.735 8.07 6.34 1 91.94 12 ASN B C 1
ATOM 640 O O . ASN B 1 12 ? 0.969 7.781 7.262 1 91.94 12 ASN B O 1
ATOM 644 N N . LYS B 1 13 ? 2.533 9.055 6.5 1 89.94 13 LYS B N 1
ATOM 645 C CA . LYS B 1 13 ? 2.477 10.148 7.469 1 89.94 13 LYS B CA 1
ATOM 646 C C . LYS B 1 13 ? 3.051 9.719 8.812 1 89.94 13 LYS B C 1
ATOM 648 O O . LYS B 1 13 ? 2.699 10.281 9.852 1 89.94 13 LYS B O 1
ATOM 653 N N . GLN B 1 14 ? 3.895 8.695 8.734 1 92.19 14 GLN B N 1
ATOM 654 C CA . GLN B 1 14 ? 4.473 8.203 9.977 1 92.19 14 GLN B CA 1
ATOM 655 C C . GLN B 1 14 ? 5.352 9.266 10.633 1 92.19 14 GLN B C 1
ATOM 657 O O . GLN B 1 14 ? 5.738 9.125 11.797 1 92.19 14 GLN B O 1
ATOM 662 N N . ASP B 1 15 ? 5.629 10.336 9.906 1 89.5 15 ASP B N 1
ATOM 663 C CA . ASP B 1 15 ? 6.406 11.445 10.438 1 89.5 15 ASP B CA 1
ATOM 664 C C . ASP B 1 15 ? 5.539 12.359 11.297 1 89.5 15 ASP B C 1
ATOM 666 O O . ASP B 1 15 ? 6.055 13.203 12.031 1 89.5 15 ASP B O 1
ATOM 670 N N . ILE B 1 16 ? 4.223 12.219 11.18 1 86.62 16 ILE B N 1
ATOM 671 C CA . ILE B 1 16 ? 3.277 13.07 11.898 1 86.62 16 ILE B CA 1
ATOM 672 C C . ILE B 1 16 ? 2.906 12.422 13.227 1 86.62 16 ILE B C 1
ATOM 674 O O . ILE B 1 16 ? 2.648 11.211 13.281 1 86.62 16 ILE B O 1
ATOM 678 N N . LYS B 1 17 ? 2.881 13.305 14.18 1 87.56 17 LYS B N 1
ATOM 679 C CA . LYS B 1 17 ? 2.477 12.82 15.5 1 87.56 17 LYS B CA 1
ATOM 680 C C . LYS B 1 17 ? 1.015 12.391 15.5 1 87.56 17 LYS B C 1
ATOM 682 O O . LYS B 1 17 ? 0.151 13.094 14.969 1 87.56 17 LYS B O 1
ATOM 687 N N . GLY B 1 18 ? 0.782 11.18 16.047 1 85.06 18 GLY B N 1
ATOM 688 C CA . GLY B 1 18 ? -0.593 10.719 16.156 1 85.06 18 GLY B CA 1
ATOM 689 C C . GLY B 1 18 ? -0.997 9.766 15.039 1 85.06 18 GLY B C 1
ATOM 690 O O . GLY B 1 18 ? -2.1 9.219 15.055 1 85.06 18 GLY B O 1
ATOM 691 N N . ALA B 1 19 ? -0.178 9.703 14.039 1 86.69 19 ALA B N 1
ATOM 692 C CA . ALA B 1 19 ? -0.47 8.75 12.969 1 86.69 19 ALA B CA 1
ATOM 693 C C . ALA B 1 19 ? -0.572 7.332 13.516 1 86.69 19 ALA B C 1
ATOM 695 O O . ALA B 1 19 ? 0.192 6.945 14.406 1 86.69 19 ALA B O 1
ATOM 696 N N . LEU B 1 20 ? -1.563 6.559 12.984 1 87.62 20 LEU B N 1
ATOM 697 C CA . LEU B 1 20 ? -1.657 5.152 13.367 1 87.62 20 LEU B CA 1
ATOM 698 C C . LEU B 1 20 ? -0.422 4.383 12.914 1 87.62 20 LEU B C 1
ATOM 700 O O . LEU B 1 20 ? 0.015 4.52 11.766 1 87.62 20 LEU B O 1
ATOM 704 N N . THR B 1 21 ? 0.084 3.596 13.82 1 91.56 21 THR B N 1
ATOM 705 C CA . THR B 1 21 ? 1.261 2.795 13.5 1 91.56 21 THR B CA 1
ATOM 706 C C . THR B 1 21 ? 0.89 1.626 12.594 1 91.56 21 THR B C 1
ATOM 708 O O . THR B 1 21 ? -0.278 1.239 12.516 1 91.56 21 THR B O 1
ATOM 711 N N . PRO B 1 22 ? 1.939 1.117 11.898 1 92.94 22 PRO B N 1
ATOM 712 C CA . PRO B 1 22 ? 1.67 -0.071 11.094 1 92.94 22 PRO B CA 1
ATOM 713 C C . PRO B 1 22 ? 1.003 -1.19 11.883 1 92.94 22 PRO B C 1
ATOM 715 O O . PRO B 1 22 ? 0.11 -1.87 11.375 1 92.94 22 PRO B O 1
ATOM 718 N N . GLU B 1 23 ? 1.438 -1.428 13.094 1 92.69 23 GLU B N 1
ATOM 719 C CA . GLU B 1 23 ? 0.862 -2.475 13.938 1 92.69 23 GLU B CA 1
ATOM 720 C C . GLU B 1 23 ? -0.617 -2.215 14.211 1 92.69 23 GLU B C 1
ATOM 722 O O . GLU B 1 23 ? -1.434 -3.137 14.164 1 92.69 23 GLU B O 1
ATOM 727 N N . GLU B 1 24 ? -1.016 -0.971 14.508 1 90.44 24 GLU B N 1
ATOM 728 C CA . GLU B 1 24 ? -2.4 -0.58 14.75 1 90.44 24 GLU B CA 1
ATOM 729 C C . GLU B 1 24 ? -3.252 -0.753 13.492 1 90.44 24 GLU B C 1
ATOM 731 O O . GLU B 1 24 ? -4.387 -1.226 13.562 1 90.44 24 GLU B O 1
ATOM 736 N N . ILE B 1 25 ? -2.688 -0.389 12.375 1 90.31 25 ILE B N 1
ATOM 737 C CA . ILE B 1 25 ? -3.395 -0.493 11.102 1 90.31 25 ILE B CA 1
ATOM 738 C C . ILE B 1 25 ? -3.639 -1.963 10.766 1 90.31 25 ILE B C 1
ATOM 740 O O . ILE B 1 25 ? -4.727 -2.33 10.32 1 90.31 25 IL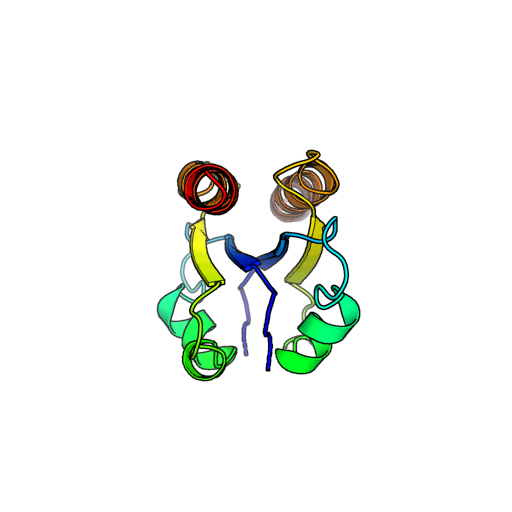E B O 1
ATOM 744 N N . ALA B 1 26 ? -2.607 -2.834 10.984 1 89.69 26 ALA B N 1
ATOM 745 C CA . ALA B 1 26 ? -2.76 -4.266 10.742 1 89.69 26 ALA B CA 1
ATOM 746 C C . ALA B 1 26 ? -3.914 -4.844 11.555 1 89.69 26 ALA B C 1
ATOM 748 O O . ALA B 1 26 ? -4.656 -5.703 11.07 1 89.69 26 ALA B O 1
ATOM 749 N N . LYS B 1 27 ? -4.016 -4.371 12.75 1 89.19 27 LYS B N 1
ATOM 750 C CA . LYS B 1 27 ? -5.09 -4.836 13.625 1 89.19 27 LYS B CA 1
ATOM 751 C C . LYS B 1 27 ? -6.449 -4.363 13.117 1 89.19 27 LYS B C 1
ATOM 753 O O . LYS B 1 27 ? -7.402 -5.148 13.062 1 89.19 27 LYS B O 1
ATOM 758 N N . VAL B 1 28 ? -6.508 -3.072 12.727 1 86.19 28 VAL B N 1
ATOM 759 C CA . VAL B 1 28 ? -7.754 -2.469 12.266 1 86.19 28 VAL B CA 1
ATOM 760 C C . VAL B 1 28 ? -8.227 -3.17 10.992 1 86.19 28 VAL B C 1
ATOM 762 O O . VAL B 1 28 ? -9.422 -3.441 10.836 1 86.19 28 VAL B O 1
ATOM 765 N N . LEU B 1 29 ? -7.332 -3.5 10.156 1 86.75 29 LEU B N 1
ATOM 766 C CA . LEU B 1 29 ? -7.672 -4.125 8.883 1 86.75 29 LEU B CA 1
ATOM 767 C C . LEU B 1 29 ? -7.793 -5.637 9.039 1 86.75 29 LEU B C 1
ATOM 769 O O . LEU B 1 29 ? -8.164 -6.332 8.094 1 86.75 29 LEU B O 1
ATOM 773 N N . ASN B 1 30 ? -7.449 -6.105 10.164 1 87.38 30 ASN B N 1
ATOM 774 C CA . ASN B 1 30 ? -7.512 -7.535 10.453 1 87.38 30 ASN B CA 1
ATOM 775 C C . ASN B 1 30 ? -6.676 -8.344 9.461 1 87.38 30 ASN B C 1
ATOM 777 O O . ASN B 1 30 ? -7.148 -9.344 8.922 1 87.38 30 ASN B O 1
ATOM 781 N N . LEU B 1 31 ? -5.484 -7.895 9.242 1 85.69 31 LEU B N 1
ATOM 782 C CA . LEU B 1 31 ? -4.629 -8.516 8.234 1 85.69 31 LEU B CA 1
ATOM 783 C C . LEU B 1 31 ? -4.168 -9.891 8.688 1 85.69 31 LEU B C 1
ATOM 785 O O . LEU B 1 31 ? -3.912 -10.773 7.859 1 85.69 31 LEU B O 1
ATOM 789 N N . GLU B 1 32 ? -4.031 -10.062 9.914 1 80.19 32 GLU B N 1
ATOM 790 C CA . GLU B 1 32 ? -3.598 -11.352 10.445 1 80.19 32 GLU B CA 1
ATOM 791 C C . GLU B 1 32 ? -4.621 -12.445 10.148 1 80.19 32 GLU B C 1
ATOM 793 O O . GLU B 1 32 ? -4.273 -13.633 10.086 1 80.19 32 GLU B O 1
ATOM 798 N N . ALA B 1 33 ? -5.746 -11.969 9.891 1 76.31 33 ALA B N 1
ATOM 799 C CA . ALA B 1 33 ? -6.801 -12.938 9.602 1 76.31 33 ALA B CA 1
ATOM 800 C C . ALA B 1 33 ? -6.742 -13.391 8.148 1 76.31 33 ALA B C 1
ATOM 802 O O . ALA B 1 33 ? -7.32 -14.422 7.785 1 76.31 33 ALA B O 1
ATOM 803 N N . MET B 1 34 ? -6.137 -12.594 7.383 1 70.19 34 MET B N 1
ATOM 804 C CA . MET B 1 34 ? -6.008 -12.922 5.969 1 70.19 34 MET B CA 1
ATOM 805 C C . MET B 1 34 ? -5.008 -14.055 5.762 1 70.19 34 MET B C 1
ATOM 807 O O . MET B 1 34 ? -5.062 -14.766 4.758 1 70.19 34 MET B O 1
ATOM 811 N N . ASP B 1 35 ? -4.137 -14.328 6.727 1 59.5 35 ASP B N 1
ATOM 812 C CA . ASP B 1 35 ? -2.791 -14.883 6.602 1 59.5 35 ASP B CA 1
ATOM 813 C C . ASP B 1 35 ? -2.838 -16.391 6.371 1 59.5 35 ASP B C 1
ATOM 815 O O . ASP B 1 35 ? -1.796 -17.031 6.223 1 59.5 35 ASP B O 1
ATOM 819 N N . LYS B 1 36 ? -3.596 -17.234 5.867 1 57.72 36 LYS B N 1
ATOM 820 C CA . LYS B 1 36 ? -2.84 -18.484 5.895 1 57.72 36 LYS B CA 1
ATOM 821 C C . LYS B 1 36 ? -1.581 -18.391 5.035 1 57.72 36 LYS B C 1
ATOM 823 O O . LYS B 1 36 ? -0.51 -18.844 5.438 1 57.72 36 LYS B O 1
ATOM 828 N N . THR B 1 37 ? -1.659 -17.891 3.85 1 61.41 37 THR B N 1
ATOM 829 C CA . THR B 1 37 ? -0.51 -17.734 2.965 1 61.41 37 THR B CA 1
ATOM 830 C C . THR B 1 37 ? -0.085 -16.266 2.879 1 61.41 37 THR B C 1
ATOM 832 O O . THR B 1 37 ? -0.874 -15.414 2.482 1 61.41 37 THR B O 1
ATOM 835 N N . ARG B 1 38 ? 0.618 -15.797 3.922 1 62.16 38 ARG B N 1
ATOM 836 C CA . ARG B 1 38 ? 1.046 -14.422 4.176 1 62.16 38 ARG B CA 1
ATOM 837 C C . ARG B 1 38 ? 1.551 -13.766 2.896 1 62.16 38 ARG B C 1
ATOM 839 O O . ARG B 1 38 ? 2.697 -13.969 2.496 1 62.16 38 ARG B O 1
ATOM 846 N N . HIS B 1 39 ? 0.643 -13.086 2.201 1 79.88 39 HIS B N 1
ATOM 847 C CA . HIS B 1 39 ? 1.075 -12.391 0.993 1 79.88 39 HIS B CA 1
ATOM 848 C C . HIS B 1 39 ? 0.802 -10.898 1.09 1 79.88 39 HIS B C 1
ATOM 850 O O . HIS B 1 39 ? 0.323 -10.289 0.131 1 79.88 39 HIS B O 1
ATOM 856 N N . TRP B 1 40 ? 0.98 -10.5 2.402 1 88.5 40 TRP B N 1
ATOM 857 C CA . TRP B 1 40 ? 0.868 -9.055 2.561 1 88.5 40 TRP B CA 1
ATOM 858 C C . TRP B 1 40 ? 2.002 -8.508 3.426 1 88.5 40 TRP B C 1
ATOM 860 O O . TRP B 1 40 ? 2.625 -9.258 4.184 1 88.5 40 TRP B O 1
ATOM 870 N N . GLN B 1 41 ? 2.311 -7.227 3.207 1 92.44 41 GLN B N 1
ATOM 871 C CA . GLN B 1 41 ? 3.281 -6.473 3.996 1 92.44 41 GLN B CA 1
ATOM 872 C C . GLN B 1 41 ? 2.793 -5.051 4.254 1 92.44 41 GLN B C 1
ATOM 874 O O . GLN B 1 41 ? 2.256 -4.398 3.355 1 92.44 41 GLN B O 1
ATOM 879 N N . ILE B 1 42 ? 3.01 -4.645 5.488 1 94.19 42 ILE B N 1
ATOM 880 C CA . ILE B 1 42 ? 2.721 -3.25 5.801 1 94.19 42 ILE B CA 1
ATOM 881 C C . ILE B 1 42 ? 4.012 -2.533 6.199 1 94.19 42 ILE B C 1
ATOM 883 O O . ILE B 1 42 ? 4.816 -3.07 6.961 1 94.19 42 ILE B O 1
ATOM 887 N N . VAL B 1 43 ? 4.207 -1.396 5.629 1 95.69 43 VAL B N 1
ATOM 888 C CA . VAL B 1 43 ? 5.395 -0.594 5.898 1 95.69 43 VAL B CA 1
ATOM 889 C C . VAL B 1 43 ? 4.984 0.826 6.281 1 95.69 43 VAL B C 1
ATOM 891 O O . VAL B 1 43 ? 4.215 1.47 5.566 1 95.69 43 VAL B O 1
ATOM 894 N N . GLY B 1 44 ? 5.422 1.212 7.469 1 95.31 44 GLY B N 1
ATOM 895 C CA . GLY B 1 44 ? 5.293 2.623 7.793 1 95.31 44 GLY B CA 1
ATOM 896 C C . GLY B 1 44 ? 6.207 3.512 6.969 1 95.31 44 GLY B C 1
ATOM 897 O O . GLY B 1 44 ? 7.398 3.227 6.828 1 95.31 44 GLY B O 1
ATOM 898 N N . CYS B 1 45 ? 5.59 4.574 6.383 1 95 45 CYS B N 1
ATOM 899 C CA . CYS B 1 45 ? 6.41 5.453 5.555 1 95 45 CYS B CA 1
ATOM 900 C C . CYS B 1 45 ? 5.988 6.906 5.715 1 95 45 CYS B C 1
ATOM 902 O O . CYS B 1 45 ? 4.969 7.195 6.352 1 95 45 CYS B O 1
ATOM 904 N N . SER B 1 46 ? 6.895 7.754 5.242 1 93.31 46 SER B N 1
ATOM 905 C CA . SER B 1 46 ? 6.609 9.172 5.078 1 93.31 46 SER B CA 1
ATOM 906 C C . SER B 1 46 ? 7.004 9.664 3.688 1 93.31 46 SER B C 1
ATOM 908 O O . SER B 1 46 ? 8.188 9.766 3.371 1 93.31 46 SER B O 1
ATOM 910 N N . ALA B 1 47 ? 6.059 9.898 2.889 1 90.12 47 ALA B N 1
ATOM 911 C CA . ALA B 1 47 ? 6.328 10.43 1.555 1 90.12 47 ALA B CA 1
ATOM 912 C C . ALA B 1 47 ? 6.969 11.812 1.636 1 90.12 47 ALA B C 1
ATOM 914 O O . ALA B 1 47 ? 7.617 12.266 0.685 1 90.12 47 ALA B O 1
ATOM 915 N N . TYR B 1 48 ? 6.766 12.453 2.83 1 88.88 48 TYR B N 1
ATOM 916 C CA . TYR B 1 48 ? 7.355 13.766 3.053 1 88.88 48 TYR B CA 1
ATOM 917 C C . TYR B 1 48 ? 8.859 13.656 3.289 1 88.88 48 TYR B C 1
ATOM 919 O O . TYR B 1 48 ? 9.641 14.383 2.674 1 88.88 48 TYR B O 1
ATOM 927 N N . THR B 1 49 ? 9.352 12.688 4.027 1 92.25 49 THR B N 1
ATOM 928 C CA . THR B 1 49 ? 10.766 12.531 4.359 1 92.25 49 THR B CA 1
ATOM 929 C C . THR B 1 49 ? 11.406 11.469 3.473 1 92.25 49 THR B C 1
ATOM 931 O O . THR B 1 49 ? 12.633 11.398 3.367 1 92.25 49 THR B O 1
ATOM 934 N N . GLY B 1 50 ? 10.562 10.594 2.92 1 90.19 50 GLY B N 1
ATOM 935 C CA . GLY B 1 50 ? 11.07 9.5 2.102 1 90.19 50 GLY B CA 1
ATOM 936 C C . GLY B 1 50 ? 11.32 8.234 2.891 1 90.19 50 GLY B C 1
ATOM 937 O O . GLY B 1 50 ? 11.719 7.211 2.324 1 90.19 50 GLY B O 1
ATOM 938 N N . GLU B 1 51 ? 11.078 8.312 4.102 1 92.88 51 GLU B N 1
ATOM 939 C CA . GLU B 1 51 ? 11.336 7.16 4.957 1 92.88 51 GLU B CA 1
ATOM 940 C C . GLU B 1 51 ? 10.359 6.023 4.66 1 92.88 51 GLU B C 1
ATOM 942 O O . GLU B 1 51 ? 9.164 6.258 4.477 1 92.88 51 GLU B O 1
ATOM 947 N N . GLY B 1 52 ? 10.922 4.789 4.582 1 94.69 52 GLY B N 1
ATOM 948 C CA . GLY B 1 52 ? 10.102 3.59 4.516 1 94.69 52 GLY B CA 1
ATOM 949 C C . GLY B 1 52 ? 9.648 3.254 3.107 1 94.69 52 GLY B C 1
ATOM 950 O O . GLY B 1 52 ? 9.227 2.129 2.836 1 94.69 52 GLY B O 1
ATOM 951 N N . LEU B 1 53 ? 9.688 4.176 2.152 1 91.75 53 LEU B N 1
ATOM 952 C CA . LEU B 1 53 ? 9.195 3.959 0.794 1 91.75 53 LEU B CA 1
ATOM 953 C C . LEU B 1 53 ? 10.047 2.924 0.069 1 91.75 53 LEU B C 1
ATOM 955 O O . LEU B 1 53 ? 9.516 2.021 -0.581 1 91.75 53 LEU B O 1
ATOM 959 N N . LEU B 1 54 ? 11.328 3.088 0.276 1 92.12 54 LEU B N 1
ATOM 960 C CA . LEU B 1 54 ? 12.242 2.152 -0.364 1 92.12 54 LEU B CA 1
ATOM 961 C C . LEU B 1 54 ? 12.039 0.739 0.172 1 92.12 54 LEU B C 1
ATOM 963 O O . LEU B 1 54 ? 12.102 -0.231 -0.586 1 92.12 54 LEU B O 1
ATOM 967 N N . GLU B 1 55 ? 11.82 0.63 1.39 1 94.88 55 GLU B N 1
ATOM 968 C CA . GLU B 1 55 ? 11.562 -0.669 2.002 1 94.88 55 GLU B CA 1
ATOM 969 C C . GLU B 1 55 ? 10.336 -1.339 1.38 1 94.88 55 GLU B C 1
ATOM 971 O O . GLU B 1 55 ? 10.375 -2.527 1.055 1 94.88 55 GLU B O 1
ATOM 976 N N . GLY B 1 56 ? 9.25 -0.629 1.216 1 93.81 56 GLY B N 1
ATOM 977 C CA . GLY B 1 56 ? 8.062 -1.157 0.558 1 93.81 56 GLY B CA 1
ATOM 978 C C . GLY B 1 56 ? 8.336 -1.649 -0.852 1 93.81 56 GLY B C 1
ATOM 979 O O . GLY B 1 56 ? 7.906 -2.744 -1.226 1 93.81 56 GLY B O 1
ATOM 980 N N . PHE B 1 57 ? 9.125 -0.91 -1.532 1 89.06 57 PHE B N 1
ATOM 981 C CA . PHE B 1 57 ? 9.445 -1.283 -2.906 1 89.06 57 PHE B CA 1
ATOM 982 C C . PHE B 1 57 ? 10.32 -2.527 -2.939 1 89.06 57 PHE B C 1
ATOM 984 O O . PHE B 1 57 ? 10.164 -3.383 -3.814 1 89.06 57 PHE B O 1
ATOM 991 N N . ASP B 1 58 ? 11.234 -2.52 -2.078 1 92.75 58 ASP B N 1
ATOM 992 C CA . ASP B 1 58 ? 12.094 -3.695 -1.979 1 92.75 58 ASP B CA 1
ATOM 993 C C . ASP B 1 58 ? 11.266 -4.961 -1.746 1 92.75 58 ASP B C 1
ATOM 995 O O . ASP B 1 58 ? 11.555 -6.012 -2.322 1 92.75 58 ASP B O 1
ATOM 999 N N . TRP B 1 59 ? 10.305 -4.84 -0.984 1 93.25 59 TRP B N 1
ATOM 1000 C CA . TRP B 1 59 ? 9.445 -5.988 -0.707 1 93.25 59 TRP B CA 1
ATOM 1001 C C . TRP B 1 59 ? 8.742 -6.461 -1.976 1 93.25 59 TRP B C 1
ATOM 1003 O O . TRP B 1 59 ? 8.672 -7.664 -2.238 1 93.25 59 TRP B O 1
ATOM 1013 N N . LEU B 1 60 ? 8.219 -5.516 -2.762 1 90.06 60 LEU B N 1
ATOM 1014 C CA . LEU B 1 60 ? 7.535 -5.863 -4.004 1 90.06 60 LEU B CA 1
ATOM 1015 C C . LEU B 1 60 ? 8.477 -6.609 -4.949 1 90.06 60 LEU B C 1
ATOM 1017 O O . LEU B 1 60 ? 8.078 -7.594 -5.574 1 90.06 60 LEU B O 1
ATOM 1021 N N . VAL B 1 61 ? 9.648 -6.094 -5.004 1 87.5 61 VAL B N 1
ATOM 1022 C CA . VAL B 1 61 ? 10.648 -6.691 -5.883 1 87.5 61 VAL B CA 1
ATOM 1023 C C . VAL B 1 61 ? 10.953 -8.109 -5.418 1 87.5 61 VAL B C 1
ATOM 1025 O O . VAL B 1 61 ? 11.039 -9.031 -6.234 1 87.5 61 VAL B O 1
ATOM 1028 N N . GLN B 1 62 ? 11.164 -8.266 -4.191 1 90.56 62 GLN B N 1
ATOM 1029 C CA . GLN B 1 62 ? 11.469 -9.578 -3.648 1 90.56 62 GLN B CA 1
ATOM 1030 C C . GLN B 1 62 ? 10.305 -10.547 -3.859 1 90.56 62 GLN B C 1
ATOM 1032 O O . GLN B 1 62 ? 10.516 -11.727 -4.133 1 90.56 62 GLN B O 1
ATOM 1037 N N . ASP B 1 63 ? 9.125 -10.023 -3.697 1 86.69 63 ASP B N 1
ATOM 1038 C CA . ASP B 1 63 ? 7.93 -10.836 -3.926 1 86.69 63 ASP B CA 1
ATOM 1039 C C . ASP B 1 63 ? 7.902 -11.375 -5.352 1 86.69 63 ASP B C 1
ATOM 1041 O O . ASP B 1 63 ? 7.57 -12.547 -5.574 1 86.69 63 ASP B O 1
ATOM 1045 N N . VAL B 1 64 ? 8.227 -10.617 -6.324 1 83.81 64 VAL B N 1
ATOM 1046 C CA . VAL B 1 64 ? 8.281 -11.008 -7.73 1 83.81 64 VAL B CA 1
ATOM 1047 C C . VAL B 1 64 ? 9.414 -12.008 -7.941 1 83.81 64 VAL B C 1
ATOM 1049 O O . VAL B 1 64 ? 9.234 -13.031 -8.609 1 83.81 64 VAL B O 1
ATOM 1052 N N . ALA B 1 65 ? 10.547 -11.617 -7.359 1 84.62 65 ALA B N 1
ATOM 1053 C CA . ALA B 1 65 ? 11.719 -12.477 -7.512 1 84.62 65 ALA B CA 1
ATOM 1054 C C . ALA B 1 65 ? 11.453 -13.875 -6.965 1 84.62 65 ALA B C 1
ATOM 1056 O O . ALA B 1 65 ? 11.844 -14.867 -7.57 1 84.62 65 ALA B O 1
ATOM 1057 N N . SER B 1 66 ? 10.82 -13.883 -5.867 1 83.12 66 SER B N 1
ATOM 1058 C CA . SER B 1 66 ? 10.539 -15.164 -5.219 1 83.12 66 SER B CA 1
ATOM 1059 C C . SER B 1 66 ? 9.617 -16.016 -6.074 1 83.12 66 SER B C 1
ATOM 1061 O O . SER B 1 66 ? 9.734 -17.25 -6.09 1 83.12 66 SER B O 1
ATOM 1063 N N . ARG B 1 67 ? 8.75 -15.469 -6.695 1 76.25 67 ARG B N 1
ATOM 1064 C CA . ARG B 1 67 ? 7.828 -16.172 -7.582 1 76.25 67 ARG B CA 1
ATOM 1065 C C . ARG B 1 67 ? 8.555 -16.719 -8.805 1 76.25 67 ARG B C 1
ATOM 1067 O O . ARG B 1 67 ? 8.25 -17.812 -9.273 1 76.25 67 ARG B O 1
ATOM 1074 N N . ILE B 1 68 ? 9.492 -15.844 -9.289 1 74.44 68 ILE B N 1
ATOM 1075 C CA . ILE B 1 68 ? 10.234 -16.25 -10.484 1 74.44 68 ILE B CA 1
ATOM 1076 C C . ILE B 1 68 ? 11.227 -17.344 -10.125 1 74.44 68 ILE B C 1
ATOM 1078 O O . ILE B 1 68 ? 11.406 -18.297 -10.891 1 74.44 68 ILE B O 1
ATOM 1082 N N . TYR B 1 69 ? 11.922 -17.125 -9.07 1 69.88 69 TYR B N 1
ATOM 1083 C CA . TYR B 1 69 ? 12.961 -18.078 -8.703 1 69.88 69 TYR B CA 1
ATOM 1084 C C . TYR B 1 69 ? 12.359 -19.375 -8.211 1 69.88 69 TYR B C 1
ATOM 1086 O O . TYR B 1 69 ? 12.977 -20.438 -8.32 1 69.88 69 TYR B O 1
ATOM 1094 N N . VAL B 1 70 ? 11.227 -19.266 -7.605 1 59.03 70 VAL B N 1
ATOM 1095 C CA . VAL B 1 70 ? 10.625 -20.531 -7.203 1 59.03 70 VAL B CA 1
ATOM 1096 C C . VAL B 1 70 ? 10.148 -21.297 -8.438 1 59.03 70 VAL B C 1
ATOM 1098 O O . VAL B 1 70 ? 10.133 -22.531 -8.453 1 59.03 70 VAL B O 1
ATOM 1101 N N . LEU B 1 71 ? 9.703 -20.656 -9.445 1 50.16 71 LEU B N 1
ATOM 1102 C CA . LEU B 1 71 ? 9.336 -21.359 -10.664 1 50.16 71 LEU B CA 1
ATOM 1103 C C . LEU B 1 71 ? 10.562 -21.984 -11.32 1 50.16 71 LEU B C 1
ATOM 1105 O O . LEU B 1 71 ? 10.438 -22.953 -12.078 1 50.16 71 LEU B O 1
ATOM 1109 N N . ASP B 1 72 ? 11.781 -21.562 -10.969 1 43.59 72 ASP B N 1
ATOM 1110 C CA . ASP B 1 72 ? 12.875 -22.375 -11.5 1 43.59 72 ASP B CA 1
ATOM 1111 C C . ASP B 1 72 ? 13.195 -23.547 -10.57 1 43.59 72 ASP B C 1
ATOM 1113 O O . ASP B 1 72 ? 13.156 -23.391 -9.344 1 43.59 72 ASP B O 1
#

Solvent-accessible surface area (backbone atoms only — not comparable to full-atom values): 7895 Å² total; per-residue (Å²): 121,65,63,65,33,38,36,40,33,38,33,30,42,59,81,43,89,78,32,65,46,51,70,56,48,39,59,73,46,43,47,76,74,52,29,90,70,72,38,64,47,71,31,51,16,15,76,82,81,51,44,40,52,62,59,51,50,51,49,48,51,48,55,48,46,51,56,54,54,63,72,95,121,65,63,66,34,38,36,40,34,39,33,31,42,59,81,42,88,78,32,63,46,51,70,55,48,40,59,73,47,44,47,77,74,52,32,89,68,74,36,65,49,74,31,52,16,17,78,84,82,50,44,41,52,62,58,49,50,49,49,46,52,48,55,47,47,50,55,53,54,61,72,95

InterPro domains:
  IPR006689 Small GTPase superfamily, ARF/SAR type [PF00025] (2-63)
  IPR027417 P-loop containing nucleoside triphosphate hydrolase [G3DSA:3.40.50.300] (1-68)
  IPR027417 P-loop containing nucleoside triphosphate hydrolase [SSF52540] (2-65)
  IPR044612 ADP-ribosylation factor-like protein 2/3 [PTHR45697] (1-65)

Foldseek 3Di:
DCVPDAEEAEQEPPVDPPGDDQVRVCVVVVVVVVDPPPRYYYWYYYPPVGPRVVVSVVVVVVSVVCVVVVVD/DCVPDQEEAEQEPPVDPPGDDQVRVCVVVVVVVVDPPPRYYYWYYYPPVGPGVVVSVVVVVVSVVCVVVVVD

pLDDT: mean 83.13, std 14.18, range [36.16, 95.94]

Radius of gyration: 14.75 Å; Cα contacts (8 Å, |Δi|>4): 228; chains: 2; bounding box: 29×50×32 Å

Nearest PDB structures (foldseek):
  8p50-assembly1_B  TM=9.047E-01  e=1.110E-04  Homo sapiens
  7ok7-assembly6_F  TM=9.313E-01  e=1.550E-04  Mus musculus
  7rll-assembly1_A  TM=8.945E-01  e=3.823E-03  Candida albicans SC5314
  4bas-assembly1_A  TM=8.419E-01  e=2.170E-02  Trypanosoma brucei brucei TREU927
  3kxl-assembly1_A  TM=6.009E-01  e=2.486E+00  Saccharolobus solfataricus

Organism: Quercus suber (NCBI:txid58331)

Sequence (144 aa):
RLSGASLLILANKQDIKGALTPEEIAKVLNLEAMDKTRHWQIVGCSAYTGEGLLEGFDWLVQ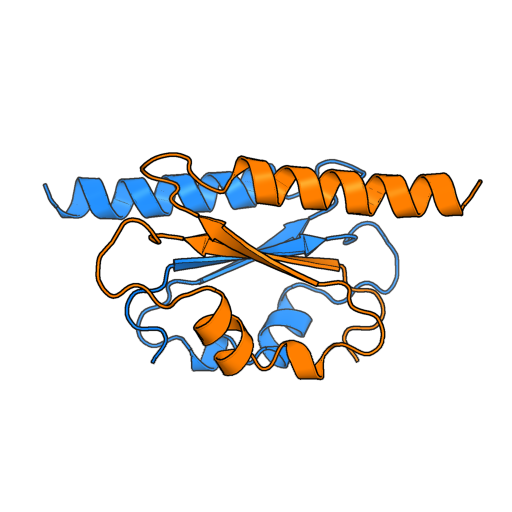DVASRIYVLDRLSGASLLILANKQDIKGALTPEEIAKVLNLEAMDKTRHWQIVGCSAYTGEGLLEGFDWLVQDVASRIYVLD

Secondary structure (DSSP, 8-state):
--TT-EEEEEEE-TTSTTPPPHHHHHHHTTGGGG-SS--EEEEE-BTTTTBTHHHHHHHHHHHHHHHHHHH-/--TT-EEEEEEE-TTSTTPPPHHHHHHHTTGGGT-SS--EEEEE-BTTTTBTHHHHHHHHHHHHHHHHHHH-